Protein AF-A0A925MNK5-F1 (afdb_monomer_lite)

Foldseek 3Di:
DDDLDPLQPLSVLLVVLLVVVVQDDPDDSVRQQADFLCSGPQHDPPDDLVRLLVSLLVSLLSSVCCQCVVQVKDFDPPADPVNLSVLLSVQNSDGGHGSNSSSVSSVNTIDTPPDDDD

Structure (mmCIF, N/CA/C/O backbone):
data_AF-A0A925MNK5-F1
#
_entry.id   AF-A0A925MNK5-F1
#
loop_
_atom_site.group_PDB
_atom_site.id
_atom_site.type_symbol
_atom_site.label_atom_id
_atom_site.label_alt_id
_atom_site.label_comp_id
_atom_site.label_asym_id
_atom_site.label_entity_id
_atom_site.label_seq_id
_atom_site.pdbx_PDB_ins_code
_atom_site.Cartn_x
_atom_site.Cartn_y
_atom_site.Cartn_z
_atom_site.occupancy
_atom_site.B_iso_or_equiv
_atom_site.auth_seq_id
_atom_site.auth_comp_id
_atom_site.auth_asym_id
_atom_site.auth_atom_id
_atom_site.pdbx_PDB_model_num
ATOM 1 N N . MET A 1 1 ? 9.428 -16.390 3.316 1.00 45.09 1 MET A N 1
ATOM 2 C CA . MET A 1 1 ? 8.644 -15.155 3.526 1.00 45.09 1 MET A CA 1
ATOM 3 C C . MET A 1 1 ? 9.654 -14.082 3.852 1.00 45.09 1 MET A C 1
ATOM 5 O O . MET A 1 1 ? 10.289 -14.202 4.891 1.00 45.09 1 MET A O 1
ATOM 9 N N . SER A 1 2 ? 9.912 -13.157 2.930 1.00 53.34 2 SER A N 1
ATOM 10 C CA . SER A 1 2 ? 10.926 -12.124 3.138 1.00 53.34 2 SER A CA 1
ATOM 11 C C . SER A 1 2 ? 10.569 -11.266 4.356 1.00 53.34 2 SER A C 1
ATOM 13 O O . SER A 1 2 ? 9.406 -11.118 4.754 1.00 53.34 2 SER A O 1
ATOM 15 N N . ASP A 1 3 ? 11.596 -10.775 5.034 1.00 83.31 3 ASP A N 1
ATOM 16 C CA . ASP A 1 3 ? 11.420 -9.838 6.129 1.00 83.31 3 ASP A CA 1
ATOM 17 C C . ASP A 1 3 ? 11.077 -8.447 5.605 1.00 83.31 3 ASP A C 1
ATOM 19 O O . ASP A 1 3 ? 11.454 -8.064 4.497 1.00 83.31 3 ASP A O 1
ATOM 23 N N . TRP A 1 4 ? 10.336 -7.685 6.415 1.00 91.75 4 TRP A N 1
ATOM 24 C CA . TRP A 1 4 ? 10.116 -6.269 6.150 1.00 91.75 4 TRP A CA 1
ATOM 25 C C . TRP A 1 4 ? 11.484 -5.588 6.128 1.00 91.75 4 TRP A C 1
ATOM 27 O O . TRP A 1 4 ? 12.179 -5.553 7.141 1.00 91.75 4 TRP A O 1
ATOM 37 N N . SER A 1 5 ? 11.896 -5.123 4.955 1.00 93.25 5 SER A N 1
ATOM 38 C CA . SER A 1 5 ? 13.292 -4.800 4.664 1.00 93.25 5 SER A CA 1
ATOM 39 C C . SER A 1 5 ? 13.385 -3.510 3.876 1.00 93.25 5 SER A C 1
ATOM 41 O O . SER A 1 5 ? 12.740 -3.374 2.841 1.00 93.25 5 SER A O 1
ATOM 43 N N . ASN A 1 6 ? 14.221 -2.584 4.343 1.00 90.00 6 ASN A N 1
ATOM 44 C CA . ASN A 1 6 ? 14.455 -1.304 3.671 1.00 90.00 6 ASN A CA 1
ATOM 45 C C . ASN A 1 6 ? 15.295 -1.461 2.387 1.00 90.00 6 ASN A C 1
ATOM 47 O O . ASN A 1 6 ? 15.396 -0.526 1.594 1.00 90.00 6 ASN A O 1
ATOM 51 N N . ASN A 1 7 ? 15.892 -2.642 2.188 1.00 89.94 7 ASN A N 1
ATOM 52 C CA . ASN A 1 7 ? 16.602 -3.002 0.960 1.00 89.94 7 ASN A CA 1
ATOM 53 C C . ASN A 1 7 ? 15.650 -3.514 -0.130 1.00 89.94 7 ASN A C 1
ATOM 55 O O . ASN A 1 7 ? 16.030 -3.534 -1.294 1.00 89.94 7 ASN A O 1
ATOM 59 N N . ASN A 1 8 ? 14.430 -3.918 0.236 1.00 91.62 8 ASN A N 1
ATOM 60 C CA . ASN A 1 8 ? 13.382 -4.222 -0.728 1.00 91.62 8 ASN A CA 1
ATOM 61 C C . ASN A 1 8 ? 12.675 -2.907 -1.100 1.00 91.62 8 ASN A C 1
ATOM 63 O O . ASN A 1 8 ? 12.165 -2.182 -0.234 1.00 91.62 8 ASN A O 1
ATOM 67 N N . LEU A 1 9 ? 12.686 -2.574 -2.391 1.00 93.19 9 LEU A N 1
ATOM 68 C CA . LEU A 1 9 ? 12.160 -1.301 -2.868 1.00 93.19 9 LEU A CA 1
ATOM 69 C C . LEU A 1 9 ? 10.642 -1.239 -2.717 1.00 93.19 9 LEU A C 1
ATOM 71 O O . LEU A 1 9 ? 10.148 -0.207 -2.260 1.00 93.19 9 LEU A O 1
ATOM 75 N N . ALA A 1 10 ? 9.914 -2.323 -2.988 1.00 94.88 10 ALA A N 1
ATOM 76 C CA . ALA A 1 10 ? 8.467 -2.376 -2.803 1.00 94.88 10 ALA A CA 1
ATOM 77 C C . ALA A 1 10 ? 8.048 -2.074 -1.356 1.00 94.88 10 ALA A C 1
ATOM 79 O O . ALA A 1 10 ? 7.137 -1.273 -1.122 1.00 94.88 10 ALA A O 1
ATOM 80 N N . HIS A 1 11 ? 8.761 -2.613 -0.365 1.00 95.44 11 HIS A N 1
ATOM 81 C CA . HIS A 1 11 ? 8.546 -2.308 1.051 1.00 95.44 11 HIS A CA 1
ATOM 82 C C . HIS A 1 11 ? 8.746 -0.824 1.352 1.00 95.44 11 HIS A C 1
ATOM 84 O O . HIS A 1 11 ? 7.862 -0.154 1.900 1.00 95.44 11 HIS A O 1
ATOM 90 N N . ARG A 1 12 ? 9.906 -0.283 0.971 1.00 95.19 12 ARG A N 1
ATOM 91 C CA . ARG A 1 12 ? 10.250 1.121 1.219 1.00 95.19 12 ARG A CA 1
ATOM 92 C C . ARG A 1 12 ? 9.266 2.067 0.539 1.00 95.19 12 ARG A C 1
ATOM 94 O O . ARG A 1 12 ? 8.832 3.052 1.141 1.00 95.19 12 ARG A O 1
ATOM 101 N N . HIS A 1 13 ? 8.901 1.766 -0.699 1.00 95.75 13 HIS A N 1
ATOM 102 C CA . HIS A 1 13 ? 7.974 2.555 -1.491 1.00 95.75 13 HIS A CA 1
ATOM 103 C C . HIS A 1 13 ? 6.544 2.478 -0.969 1.00 95.75 13 HIS A C 1
ATOM 105 O O . HIS A 1 13 ? 5.879 3.513 -0.931 1.00 95.75 13 HIS A O 1
ATOM 111 N N . THR A 1 14 ? 6.106 1.319 -0.475 1.00 97.12 14 THR A N 1
ATOM 112 C CA . THR A 1 14 ? 4.819 1.164 0.219 1.00 97.12 14 THR A CA 1
ATOM 113 C C . THR A 1 14 ? 4.754 2.058 1.450 1.00 97.12 14 THR A C 1
ATOM 115 O O . THR A 1 14 ? 3.827 2.855 1.589 1.00 97.12 14 THR A O 1
ATOM 118 N N . TRP A 1 15 ? 5.768 1.996 2.319 1.00 97.31 15 TRP A N 1
ATOM 119 C CA . TRP A 1 15 ? 5.843 2.870 3.492 1.00 97.31 15 TRP A CA 1
ATOM 120 C C . TRP A 1 15 ? 5.827 4.351 3.099 1.00 97.31 15 TRP A C 1
ATOM 122 O O . TRP A 1 15 ? 5.034 5.124 3.635 1.00 97.31 15 TRP A O 1
ATOM 132 N N . MET A 1 16 ? 6.647 4.743 2.122 1.00 95.56 16 MET A N 1
ATOM 133 C CA . MET A 1 16 ? 6.699 6.121 1.638 1.00 95.56 16 MET A CA 1
ATOM 134 C C . MET A 1 16 ? 5.360 6.581 1.046 1.00 95.56 16 MET A C 1
ATOM 136 O O . MET A 1 16 ? 4.928 7.694 1.328 1.00 95.56 16 MET A O 1
ATOM 140 N N . GLY A 1 17 ? 4.686 5.735 0.264 1.00 96.31 17 GLY A N 1
ATOM 141 C CA . GLY A 1 17 ? 3.374 6.029 -0.309 1.00 96.31 17 GLY A CA 1
ATOM 142 C C . GLY A 1 17 ? 2.330 6.294 0.772 1.00 96.31 17 GLY A C 1
ATOM 143 O O . GLY A 1 17 ? 1.620 7.294 0.706 1.00 96.31 17 GLY A O 1
ATOM 144 N N . LEU A 1 18 ? 2.308 5.471 1.824 1.00 97.44 18 LEU A N 1
ATOM 145 C CA . LEU A 1 18 ? 1.425 5.676 2.975 1.00 97.44 18 LEU A CA 1
ATOM 146 C C . LEU A 1 18 ? 1.745 6.966 3.749 1.00 97.44 18 LEU A C 1
ATOM 148 O O . LEU A 1 18 ? 0.831 7.622 4.240 1.00 97.44 18 LEU A O 1
ATOM 152 N N . ILE A 1 19 ? 3.017 7.369 3.840 1.00 96.50 19 ILE A N 1
ATOM 153 C CA . ILE A 1 19 ? 3.405 8.660 4.435 1.00 96.50 19 ILE A CA 1
ATOM 154 C C . ILE A 1 19 ? 2.929 9.831 3.565 1.00 96.50 19 ILE A C 1
ATOM 156 O O . ILE A 1 19 ? 2.332 10.775 4.082 1.00 96.50 19 ILE A O 1
ATOM 160 N N . VAL A 1 20 ? 3.145 9.770 2.246 1.00 95.25 20 VAL A N 1
ATOM 161 C CA . VAL A 1 20 ? 2.718 10.812 1.291 1.00 95.25 20 VAL A CA 1
ATOM 162 C C . VAL A 1 20 ? 1.200 10.994 1.313 1.00 95.25 20 VAL A C 1
ATOM 164 O O . VAL A 1 20 ? 0.713 12.124 1.299 1.00 95.25 20 VAL A O 1
ATOM 167 N N . LEU A 1 21 ? 0.457 9.891 1.411 1.00 96.50 21 LEU A N 1
ATOM 168 C CA . LEU A 1 21 ? -1.003 9.887 1.523 1.00 96.50 21 LEU A CA 1
ATOM 169 C C . LEU A 1 21 ? -1.507 10.190 2.942 1.00 96.50 21 LEU A C 1
ATOM 171 O O . LEU A 1 21 ? -2.712 10.260 3.152 1.00 96.50 21 LEU A O 1
ATOM 175 N N . ARG A 1 22 ? -0.601 10.428 3.902 1.00 96.44 22 ARG A N 1
ATOM 176 C CA . ARG A 1 22 ? -0.906 10.723 5.314 1.00 96.44 22 ARG A CA 1
ATOM 177 C C . ARG A 1 22 ? -1.682 9.613 6.031 1.00 96.44 22 ARG A C 1
ATOM 179 O O . ARG A 1 22 ? -2.352 9.867 7.026 1.00 96.44 22 ARG A O 1
ATOM 186 N N . GLU A 1 23 ? -1.546 8.377 5.568 1.00 97.12 23 GLU A N 1
ATOM 187 C CA . GLU A 1 23 ? -2.126 7.198 6.215 1.00 97.12 23 GLU A CA 1
ATOM 188 C C . GLU A 1 23 ? -1.344 6.795 7.471 1.00 97.12 23 GLU A C 1
ATOM 190 O O . GLU A 1 23 ? -1.911 6.232 8.406 1.00 97.12 23 GLU A O 1
ATOM 195 N N . LEU A 1 24 ? -0.046 7.112 7.515 1.00 94.75 24 LEU A N 1
ATOM 196 C CA . LEU A 1 24 ? 0.829 6.873 8.660 1.00 94.75 24 LEU A CA 1
ATOM 197 C C . LEU A 1 24 ? 1.314 8.201 9.257 1.00 94.75 24 LEU A C 1
ATOM 199 O O . LEU A 1 24 ? 2.025 8.966 8.613 1.00 94.75 24 LEU A O 1
ATOM 203 N N . ASN A 1 25 ? 1.006 8.454 10.530 1.00 83.38 25 ASN A N 1
ATOM 204 C CA . ASN A 1 25 ? 1.484 9.649 11.232 1.00 83.38 25 ASN A CA 1
ATOM 205 C C . ASN A 1 25 ? 2.902 9.439 11.798 1.00 83.38 25 ASN A C 1
ATOM 207 O O . ASN A 1 25 ? 3.065 8.863 12.879 1.00 83.38 25 ASN A O 1
ATOM 211 N N . ASN A 1 26 ? 3.920 9.921 11.070 1.00 69.12 26 ASN A N 1
ATOM 212 C CA . ASN A 1 26 ? 5.339 9.991 11.473 1.00 69.12 26 ASN A CA 1
ATOM 213 C C . ASN A 1 26 ? 5.939 8.667 11.987 1.00 69.12 26 ASN A C 1
ATOM 215 O O . ASN A 1 26 ? 6.764 8.649 12.903 1.00 69.12 26 ASN A O 1
ATOM 219 N N . LYS A 1 27 ? 5.520 7.532 11.420 1.00 86.94 27 LYS A N 1
ATOM 220 C CA . LYS A 1 27 ? 6.063 6.217 11.784 1.00 86.94 27 LYS A CA 1
ATOM 221 C C . LYS A 1 27 ? 7.330 5.940 10.983 1.00 86.94 27 LYS A C 1
ATOM 223 O O . LYS A 1 27 ? 7.329 6.080 9.762 1.00 86.94 27 LYS A O 1
ATOM 228 N N . THR A 1 28 ? 8.397 5.534 11.669 1.00 93.81 28 THR A N 1
ATOM 229 C CA . THR A 1 28 ? 9.637 5.089 11.020 1.00 93.81 28 THR A CA 1
ATOM 230 C C . THR A 1 28 ? 9.392 3.801 10.238 1.00 93.81 28 THR A C 1
ATOM 232 O O . THR A 1 28 ? 8.513 3.018 10.604 1.00 93.81 28 THR A O 1
ATOM 235 N N . PHE A 1 29 ? 10.189 3.569 9.191 1.00 94.81 29 PHE A N 1
ATOM 236 C CA . PHE A 1 29 ? 10.107 2.362 8.367 1.00 94.81 29 PHE A CA 1
ATOM 237 C C . PHE A 1 29 ? 10.094 1.087 9.226 1.00 94.81 29 PHE A C 1
ATOM 239 O O . PHE A 1 29 ? 9.158 0.297 9.126 1.00 94.81 29 PHE A O 1
ATOM 246 N N . ASP A 1 30 ? 11.052 0.939 10.145 1.00 93.81 30 ASP A N 1
ATOM 247 C CA . ASP A 1 30 ? 11.213 -0.267 10.975 1.00 93.81 30 ASP A CA 1
ATOM 248 C C . ASP A 1 30 ? 9.972 -0.600 11.812 1.00 93.81 30 ASP A C 1
ATOM 250 O O . ASP A 1 30 ? 9.658 -1.763 12.046 1.00 93.81 30 ASP A O 1
ATOM 254 N N . LYS A 1 31 ? 9.238 0.429 12.252 1.00 93.94 31 LYS A N 1
ATOM 255 C CA . LYS A 1 31 ? 8.023 0.263 13.061 1.00 93.94 31 LYS A CA 1
ATOM 256 C C . LYS A 1 31 ? 6.772 0.099 12.208 1.00 93.94 31 LYS A C 1
ATOM 258 O O . LYS A 1 31 ? 5.788 -0.452 12.691 1.00 93.94 31 LYS A O 1
ATOM 263 N N . ALA A 1 32 ? 6.785 0.601 10.974 1.00 95.81 32 ALA A N 1
ATOM 264 C CA . ALA A 1 32 ? 5.609 0.626 10.119 1.00 95.81 32 ALA A CA 1
ATOM 265 C C . ALA A 1 32 ? 5.163 -0.779 9.710 1.00 95.81 32 ALA A C 1
ATOM 267 O O . ALA A 1 32 ? 3.967 -1.040 9.711 1.00 95.81 32 ALA A O 1
ATOM 268 N N . GLY A 1 33 ? 6.101 -1.690 9.429 1.00 95.25 33 GLY A N 1
ATOM 269 C CA . GLY A 1 33 ? 5.792 -3.024 8.908 1.00 95.25 33 GLY A CA 1
ATOM 270 C C . GLY A 1 33 ? 4.815 -3.832 9.770 1.00 95.25 33 GLY A C 1
ATOM 271 O O . GLY A 1 33 ? 3.955 -4.512 9.222 1.00 95.25 33 GLY A O 1
ATOM 272 N N . ALA A 1 34 ? 4.899 -3.720 11.100 1.00 95.75 34 ALA A N 1
ATOM 273 C CA . ALA A 1 34 ? 4.035 -4.444 12.040 1.00 95.75 34 ALA A CA 1
ATOM 274 C C . ALA A 1 34 ? 2.670 -3.774 12.288 1.00 95.75 34 ALA A C 1
ATOM 276 O O . ALA A 1 34 ? 1.825 -4.336 12.985 1.00 95.75 34 ALA A O 1
ATOM 277 N N . LEU A 1 35 ? 2.444 -2.568 11.759 1.00 96.81 35 LEU A N 1
ATOM 278 C CA . LEU A 1 35 ? 1.181 -1.861 11.937 1.00 96.81 35 LEU A CA 1
ATOM 279 C C . LEU A 1 35 ? 0.067 -2.548 11.157 1.00 96.81 35 LEU A C 1
ATOM 281 O O . LEU A 1 35 ? 0.243 -2.920 9.998 1.00 96.81 35 LEU A O 1
ATOM 285 N N . LEU A 1 36 ? -1.088 -2.678 11.801 1.00 97.50 36 LEU A N 1
ATOM 286 C CA . LEU A 1 36 ? -2.291 -3.243 11.206 1.00 97.50 36 LEU A CA 1
ATOM 287 C C . LEU A 1 36 ? -2.984 -2.230 10.287 1.00 97.50 36 LEU A C 1
ATOM 289 O O . LEU A 1 36 ? -2.902 -1.022 10.520 1.00 97.50 36 LEU A O 1
ATOM 293 N N . MET A 1 37 ? -3.733 -2.702 9.288 1.00 97.38 37 MET A N 1
ATOM 294 C CA . MET A 1 37 ? -4.501 -1.832 8.380 1.00 97.38 37 MET A CA 1
ATOM 295 C C . MET A 1 37 ? -5.497 -0.939 9.118 1.00 97.38 37 MET A C 1
ATOM 297 O O . MET A 1 37 ? -5.771 0.174 8.683 1.00 97.38 37 MET A O 1
ATOM 301 N N . ASN A 1 38 ? -5.994 -1.380 10.276 1.00 96.81 38 ASN A N 1
ATOM 302 C CA . ASN A 1 38 ? -6.898 -0.570 11.087 1.00 96.81 38 ASN A CA 1
ATOM 303 C C . ASN A 1 38 ? -6.238 0.580 11.855 1.00 96.81 38 ASN A C 1
ATOM 305 O O . ASN A 1 38 ? -6.928 1.328 12.538 1.00 96.81 38 ASN A O 1
ATOM 309 N N . SER A 1 39 ? -4.916 0.707 11.764 1.00 95.94 39 SER A N 1
ATOM 310 C CA . SER A 1 39 ? -4.180 1.856 12.289 1.00 95.94 39 SER A CA 1
ATOM 311 C C . SER A 1 39 ? -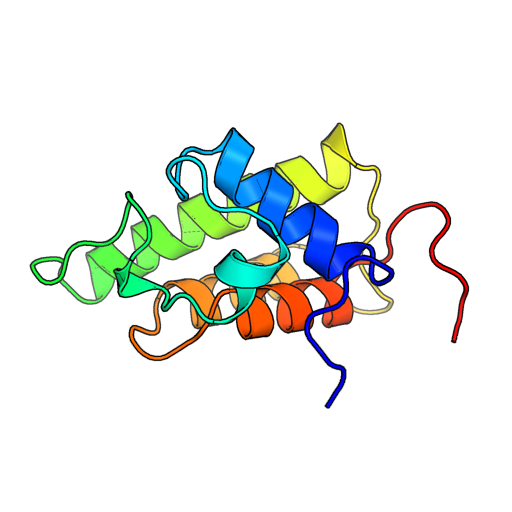3.991 2.974 11.259 1.00 95.94 39 SER A C 1
ATOM 313 O O . SER A 1 39 ? -3.487 4.039 11.619 1.00 95.94 39 SER A O 1
ATOM 315 N N . LEU A 1 40 ? -4.370 2.736 9.996 1.00 96.81 40 LEU A N 1
ATOM 316 C CA . LEU A 1 40 ? -4.296 3.736 8.935 1.00 96.81 40 LEU A CA 1
ATOM 317 C C . LEU A 1 40 ? -5.346 4.830 9.152 1.00 96.81 40 LEU A C 1
ATOM 319 O O . LEU A 1 40 ? -6.456 4.554 9.606 1.00 96.81 40 LEU A O 1
ATOM 323 N N . ALA A 1 41 ? -5.003 6.069 8.802 1.00 96.56 41 ALA A N 1
ATOM 324 C CA . ALA A 1 41 ? -5.862 7.232 9.027 1.00 96.56 41 ALA A CA 1
ATOM 325 C C . ALA A 1 41 ? -7.230 7.132 8.326 1.00 96.56 41 ALA A C 1
ATOM 327 O O . ALA A 1 41 ? -8.229 7.626 8.847 1.00 96.56 41 ALA A O 1
ATOM 328 N N . SER A 1 42 ? -7.288 6.486 7.160 1.00 93.56 42 SER A N 1
ATOM 329 C CA . SER A 1 42 ? -8.530 6.280 6.406 1.00 93.56 42 SER A CA 1
ATOM 330 C C . SER A 1 42 ? -9.443 5.186 6.974 1.00 93.56 42 SER A C 1
ATOM 332 O O . SER A 1 42 ? -10.612 5.102 6.574 1.00 93.56 42 SER A O 1
ATOM 334 N N . TRP A 1 43 ? -8.947 4.350 7.894 1.00 96.31 43 TRP A N 1
ATOM 335 C CA . TRP A 1 43 ? -9.714 3.243 8.452 1.00 96.31 43 TRP A CA 1
ATOM 336 C C . TRP A 1 43 ? -10.729 3.712 9.496 1.00 96.31 43 TRP A C 1
ATOM 338 O O . TRP A 1 43 ? -10.410 4.455 10.421 1.00 96.31 43 TRP A O 1
ATOM 348 N N . SER A 1 44 ? -11.949 3.182 9.406 1.00 96.25 44 SER A N 1
ATOM 349 C CA . SER A 1 44 ? -12.964 3.300 10.451 1.00 96.25 44 SER A CA 1
ATOM 350 C C . SER A 1 44 ? -13.612 1.944 10.728 1.00 96.25 44 SER A C 1
ATOM 352 O O . SER A 1 44 ? -14.089 1.254 9.821 1.00 96.25 44 SER A O 1
ATOM 354 N N . ASP A 1 45 ? -13.679 1.568 12.008 1.00 95.56 45 ASP A N 1
ATOM 355 C CA . ASP A 1 45 ? -14.387 0.358 12.448 1.00 95.56 45 ASP A CA 1
ATOM 356 C C . ASP A 1 45 ? -15.917 0.483 12.279 1.00 95.56 45 ASP A C 1
ATOM 358 O O . ASP A 1 45 ? -16.612 -0.530 12.276 1.00 95.56 45 ASP A O 1
ATOM 362 N N . LEU A 1 46 ? -16.433 1.702 12.064 1.00 97.12 46 LEU A N 1
ATOM 363 C CA . LEU A 1 46 ? -17.850 1.974 11.786 1.00 97.12 46 LEU A CA 1
ATOM 364 C C . LEU A 1 46 ? -18.215 1.837 10.300 1.00 97.12 46 LEU A C 1
ATOM 366 O O . LEU A 1 46 ? -19.397 1.871 9.955 1.00 97.12 46 LEU A O 1
ATOM 370 N N . ASP A 1 47 ? -17.227 1.709 9.411 1.00 97.00 47 ASP A N 1
ATOM 371 C CA . ASP A 1 47 ? -17.493 1.560 7.983 1.00 97.00 47 ASP A CA 1
ATOM 372 C C . ASP A 1 47 ? -18.214 0.238 7.696 1.00 97.00 47 ASP A C 1
ATOM 374 O O . ASP A 1 47 ? -17.800 -0.837 8.144 1.00 97.00 47 ASP A O 1
ATOM 378 N N . SER A 1 48 ? -19.252 0.302 6.858 1.00 97.00 48 SER A N 1
ATOM 379 C CA . SER A 1 48 ? -19.848 -0.896 6.269 1.00 97.00 48 SER A CA 1
ATOM 380 C C . SER A 1 48 ? -18.843 -1.615 5.360 1.00 97.00 48 SER A C 1
ATOM 382 O O . SER A 1 48 ? -17.886 -1.014 4.865 1.00 97.00 48 SER A O 1
ATOM 384 N N . ALA A 1 49 ? -19.082 -2.899 5.078 1.00 95.12 49 ALA A N 1
ATOM 385 C CA . ALA A 1 49 ? -18.217 -3.677 4.186 1.00 95.12 49 ALA A CA 1
ATOM 386 C C . ALA A 1 49 ? -18.046 -3.009 2.808 1.00 95.12 49 ALA A C 1
ATOM 388 O O . ALA A 1 49 ? -16.929 -2.910 2.302 1.00 95.12 49 ALA A O 1
ATOM 389 N N . THR A 1 50 ? -19.134 -2.483 2.236 1.00 97.00 50 THR A N 1
ATOM 390 C CA . THR A 1 50 ? -19.109 -1.761 0.957 1.00 97.00 50 THR A CA 1
ATOM 391 C C . THR A 1 50 ? -18.282 -0.482 1.043 1.00 97.00 50 THR A C 1
ATOM 393 O O . THR A 1 50 ? -17.447 -0.234 0.179 1.00 97.00 50 THR A O 1
ATOM 396 N N . MET A 1 51 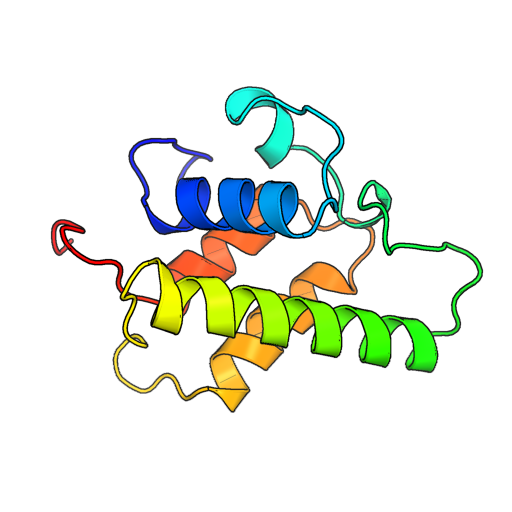? -18.465 0.317 2.100 1.00 97.56 51 MET A N 1
ATOM 397 C CA . MET A 1 51 ? -17.728 1.571 2.271 1.00 97.56 51 MET A CA 1
ATOM 398 C C . MET A 1 51 ? -16.229 1.323 2.448 1.00 97.56 51 MET A C 1
ATOM 400 O O . MET A 1 51 ? -15.414 2.010 1.831 1.00 97.56 51 MET A O 1
ATOM 404 N N . ARG A 1 52 ? -15.868 0.295 3.224 1.00 97.38 52 ARG A N 1
ATOM 405 C CA . ARG A 1 52 ? -14.481 -0.138 3.398 1.00 97.38 52 ARG A CA 1
ATOM 406 C C . ARG A 1 52 ? -13.864 -0.561 2.069 1.00 97.38 52 ARG A C 1
ATOM 408 O O . ARG A 1 52 ? -12.796 -0.070 1.728 1.00 97.38 52 ARG A O 1
ATOM 415 N N . ALA A 1 53 ? -14.562 -1.381 1.283 1.00 96.75 53 ALA A N 1
ATOM 416 C CA . ALA A 1 53 ? -14.096 -1.788 -0.041 1.00 96.75 53 ALA A CA 1
ATOM 417 C C . ALA A 1 53 ? -13.869 -0.580 -0.971 1.00 96.75 53 ALA A C 1
ATOM 419 O O . ALA A 1 53 ? -12.839 -0.499 -1.641 1.00 96.75 53 ALA A O 1
ATOM 420 N N . THR A 1 54 ? -14.778 0.403 -0.980 1.00 98.00 54 THR A N 1
ATOM 421 C CA . THR A 1 54 ? -14.622 1.634 -1.773 1.00 98.00 54 THR A CA 1
ATOM 422 C C . THR A 1 54 ? -13.405 2.457 -1.340 1.00 98.00 54 THR A C 1
ATOM 424 O O . THR A 1 54 ? -12.625 2.888 -2.198 1.00 98.00 54 THR A O 1
ATOM 427 N N . LYS A 1 55 ? -13.207 2.656 -0.030 1.00 97.88 55 LYS A N 1
ATOM 428 C CA . LYS A 1 55 ? -12.051 3.390 0.509 1.00 97.88 55 LYS A CA 1
ATOM 429 C C . LYS A 1 55 ? -10.741 2.667 0.204 1.00 97.88 55 LYS A C 1
ATOM 431 O O . LYS A 1 55 ? -9.834 3.274 -0.357 1.00 97.88 55 LYS A O 1
ATOM 436 N N . SER A 1 56 ? -10.666 1.365 0.478 1.00 97.94 56 SER A N 1
ATOM 437 C CA . SER A 1 56 ? -9.477 0.548 0.216 1.00 97.94 56 SER A CA 1
ATOM 438 C C . SER A 1 56 ? -9.130 0.481 -1.271 1.00 97.94 56 SER A C 1
ATOM 440 O O . SER A 1 56 ? -7.955 0.543 -1.617 1.00 97.94 56 SER A O 1
ATOM 442 N N . ASN A 1 57 ? -10.121 0.414 -2.167 1.00 98.31 57 ASN A N 1
ATOM 443 C CA . ASN A 1 57 ? -9.885 0.466 -3.612 1.00 98.31 57 ASN A CA 1
ATOM 444 C C . ASN A 1 57 ? -9.362 1.840 -4.065 1.00 98.31 57 ASN A C 1
ATOM 446 O O . ASN A 1 57 ? -8.443 1.922 -4.877 1.00 98.31 57 ASN A O 1
ATOM 450 N N . THR A 1 58 ? -9.912 2.923 -3.510 1.00 98.31 58 THR A N 1
ATOM 451 C CA . THR A 1 58 ? -9.427 4.287 -3.778 1.00 98.31 58 THR A CA 1
ATOM 452 C C . THR A 1 58 ? -7.978 4.452 -3.325 1.00 98.31 58 THR A C 1
ATOM 454 O O . THR A 1 58 ? -7.141 4.901 -4.108 1.00 98.31 58 THR A O 1
ATOM 457 N N . LEU A 1 59 ? -7.666 4.025 -2.099 1.00 98.31 59 LEU A N 1
ATOM 458 C CA . LEU A 1 59 ? -6.316 4.087 -1.546 1.00 98.31 59 LEU A CA 1
ATOM 459 C C . LEU A 1 59 ? -5.335 3.218 -2.351 1.00 98.31 59 LEU A C 1
ATOM 461 O O . LEU A 1 59 ? -4.259 3.684 -2.716 1.00 98.31 59 LEU A O 1
ATOM 465 N N . ALA A 1 60 ? -5.724 1.996 -2.729 1.00 98.50 60 ALA A N 1
ATOM 466 C CA . ALA A 1 60 ? -4.919 1.132 -3.595 1.00 98.50 60 ALA A CA 1
ATOM 467 C C . ALA A 1 60 ? -4.621 1.781 -4.956 1.00 98.50 60 ALA A C 1
ATOM 469 O O . ALA A 1 60 ? -3.495 1.713 -5.445 1.00 98.50 60 ALA A O 1
ATOM 470 N N . ALA A 1 61 ? -5.604 2.448 -5.566 1.00 98.38 61 ALA A N 1
ATOM 471 C CA . ALA A 1 61 ? -5.408 3.161 -6.825 1.00 98.38 61 ALA A CA 1
ATOM 472 C C . ALA A 1 61 ? -4.478 4.380 -6.679 1.00 98.38 61 ALA A C 1
ATOM 474 O O . ALA A 1 61 ? -3.726 4.692 -7.604 1.00 98.38 61 ALA A O 1
ATOM 475 N N . GLN A 1 62 ? -4.508 5.067 -5.534 1.00 98.44 62 GLN A N 1
ATOM 476 C CA . GLN A 1 62 ? -3.573 6.154 -5.233 1.00 98.44 62 GLN A CA 1
ATOM 477 C C . GLN A 1 62 ? -2.145 5.629 -5.059 1.00 98.44 62 GLN A C 1
ATOM 479 O O . GLN A 1 62 ? -1.219 6.203 -5.631 1.00 98.44 62 GLN A O 1
ATOM 484 N N . ILE A 1 63 ? -1.972 4.514 -4.344 1.00 98.19 63 ILE A N 1
ATOM 485 C CA . ILE A 1 63 ? -0.675 3.845 -4.186 1.00 98.19 63 ILE A CA 1
ATOM 486 C C . ILE A 1 63 ? -0.136 3.377 -5.551 1.00 98.19 63 ILE A C 1
ATOM 488 O O . ILE A 1 63 ? 1.010 3.683 -5.873 1.00 98.19 63 ILE A O 1
ATOM 492 N N . ASP A 1 64 ? -0.965 2.755 -6.404 1.00 98.19 64 ASP A N 1
ATOM 493 C CA . ASP A 1 64 ? -0.598 2.378 -7.786 1.00 98.19 64 ASP A CA 1
ATOM 494 C C . ASP A 1 64 ? -0.050 3.569 -8.585 1.00 98.19 64 ASP A C 1
ATOM 496 O O . ASP A 1 64 ? 0.970 3.464 -9.270 1.00 98.19 64 ASP A O 1
ATOM 500 N N . ASN A 1 65 ? -0.715 4.722 -8.488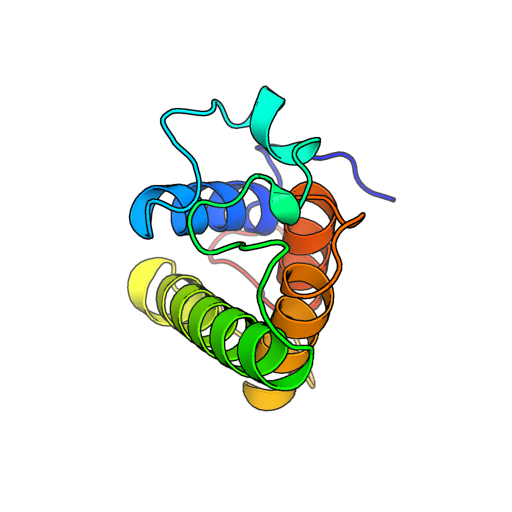 1.00 97.75 65 ASN A N 1
ATOM 501 C CA . ASN A 1 65 ? -0.271 5.932 -9.168 1.00 97.75 65 ASN A CA 1
ATOM 502 C C . ASN A 1 65 ? 1.059 6.447 -8.602 1.00 97.75 65 ASN A C 1
ATOM 504 O O . ASN A 1 65 ? 1.916 6.865 -9.380 1.00 97.75 65 ASN A O 1
ATOM 508 N N . ILE A 1 66 ? 1.267 6.392 -7.282 1.00 96.94 66 ILE A N 1
ATOM 509 C CA . ILE A 1 66 ? 2.554 6.741 -6.661 1.00 96.94 66 ILE A CA 1
ATOM 510 C C . ILE A 1 66 ? 3.665 5.834 -7.196 1.00 96.94 66 ILE A C 1
ATOM 512 O O . ILE A 1 66 ? 4.697 6.331 -7.653 1.00 96.94 66 ILE A O 1
ATOM 516 N N . PHE A 1 67 ? 3.435 4.523 -7.212 1.00 96.94 67 PHE A N 1
ATOM 517 C CA . PHE A 1 67 ? 4.428 3.553 -7.664 1.00 96.94 67 PHE A CA 1
ATOM 518 C C . PHE A 1 67 ? 4.809 3.783 -9.124 1.00 96.94 67 PHE A C 1
ATOM 520 O O . PHE A 1 67 ? 5.985 3.945 -9.450 1.00 96.94 67 PHE A O 1
ATOM 527 N N . ARG A 1 68 ? 3.825 3.875 -10.019 1.00 96.44 68 ARG A N 1
ATOM 528 C CA . ARG A 1 68 ? 4.108 3.965 -11.456 1.00 96.44 68 ARG A CA 1
ATOM 529 C C . ARG A 1 68 ? 4.547 5.343 -11.912 1.00 96.44 68 ARG A C 1
ATOM 531 O O . ARG A 1 68 ? 5.475 5.453 -12.708 1.00 96.44 68 ARG A O 1
ATOM 538 N N . LEU A 1 69 ? 3.868 6.393 -11.453 1.00 94.50 69 LEU A N 1
ATOM 539 C CA . LEU A 1 69 ? 4.076 7.740 -11.985 1.00 94.50 69 LEU A CA 1
ATOM 540 C C . LEU A 1 69 ? 5.227 8.460 -11.284 1.00 94.50 69 LEU A C 1
ATOM 542 O O . LEU A 1 69 ? 5.980 9.169 -11.944 1.00 94.50 69 LEU A O 1
ATOM 546 N N . PHE A 1 70 ? 5.390 8.265 -9.972 1.00 90.81 70 PHE A N 1
ATOM 547 C CA . PHE A 1 70 ? 6.413 8.974 -9.197 1.00 90.81 70 PHE A CA 1
ATOM 548 C C . PHE A 1 70 ? 7.667 8.133 -8.971 1.00 90.81 70 PHE A C 1
ATOM 550 O O . PHE A 1 70 ? 8.775 8.656 -9.040 1.00 90.81 70 PHE A O 1
ATOM 557 N N . GLN A 1 71 ? 7.509 6.834 -8.722 1.00 91.06 71 GLN A N 1
ATOM 558 C CA . GLN A 1 71 ? 8.633 5.936 -8.427 1.00 91.06 71 GLN A CA 1
ATOM 559 C C . GLN A 1 71 ? 9.078 5.131 -9.657 1.00 91.06 71 GLN A C 1
ATOM 561 O O . GLN A 1 71 ? 10.094 4.438 -9.626 1.00 91.06 71 GLN A O 1
ATOM 566 N N . GLY A 1 72 ? 8.365 5.280 -10.779 1.00 91.00 72 GLY A N 1
ATOM 567 C CA . GLY A 1 72 ? 8.726 4.692 -12.064 1.00 91.00 72 GLY A CA 1
ATOM 568 C C . GLY A 1 72 ? 8.611 3.171 -12.114 1.00 91.00 72 GLY A C 1
ATOM 569 O O . GLY A 1 72 ? 9.257 2.569 -12.971 1.00 91.00 72 GLY A O 1
ATOM 570 N N . ALA A 1 73 ? 7.835 2.569 -11.211 1.00 95.19 73 ALA A N 1
ATOM 571 C CA . ALA A 1 73 ? 7.589 1.137 -11.189 1.00 95.19 73 ALA A CA 1
ATOM 572 C C . ALA A 1 73 ? 6.847 0.679 -12.450 1.00 95.19 73 ALA A C 1
ATOM 574 O O . ALA A 1 73 ? 6.017 1.401 -13.014 1.00 95.19 73 ALA A O 1
ATOM 575 N N . GLN A 1 74 ? 7.128 -0.546 -12.867 1.00 96.00 74 GLN A N 1
ATOM 576 C CA . GLN A 1 74 ? 6.388 -1.251 -13.906 1.00 96.00 74 GLN A CA 1
ATOM 577 C C . GLN A 1 74 ? 5.623 -2.404 -13.269 1.00 96.00 74 GLN A C 1
ATOM 579 O O . GLN A 1 74 ? 5.966 -2.839 -12.177 1.00 96.00 74 GLN A O 1
ATOM 584 N N . TYR A 1 75 ? 4.571 -2.886 -13.922 1.00 96.62 75 TYR A N 1
ATOM 585 C CA . TYR A 1 75 ? 3.929 -4.115 -13.468 1.00 96.62 75 TYR A CA 1
ATOM 586 C C . TYR A 1 75 ? 4.839 -5.309 -13.736 1.00 96.62 75 TYR A C 1
ATOM 588 O O . TYR A 1 75 ? 5.533 -5.337 -14.756 1.00 96.62 75 TYR A O 1
ATOM 596 N N . GLU A 1 76 ? 4.796 -6.292 -12.845 1.00 95.50 76 GLU A N 1
ATOM 597 C CA . GLU A 1 76 ? 5.407 -7.591 -13.101 1.00 95.50 76 GLU A CA 1
ATOM 598 C C . GLU A 1 76 ? 4.749 -8.303 -14.293 1.00 95.50 76 GLU A C 1
ATOM 600 O O . GLU A 1 76 ? 3.632 -7.980 -14.719 1.00 95.50 76 GLU A O 1
ATOM 605 N N . SER A 1 77 ? 5.454 -9.278 -14.871 1.00 93.62 77 SER A N 1
ATOM 606 C CA . SER A 1 77 ? 4.970 -9.992 -16.058 1.00 93.62 77 SER A CA 1
ATOM 607 C C . SER A 1 77 ? 3.608 -10.652 -15.806 1.00 93.62 77 SER A C 1
ATOM 609 O O . SER A 1 77 ? 3.425 -11.397 -14.847 1.00 93.62 77 SER A O 1
ATOM 611 N N . GLY A 1 78 ? 2.633 -10.380 -16.678 1.00 94.75 78 GLY A N 1
ATOM 612 C CA . GLY A 1 78 ? 1.264 -10.896 -16.550 1.00 94.75 78 GLY A CA 1
ATOM 613 C C . GLY A 1 78 ? 0.379 -10.147 -15.545 1.00 94.75 78 GLY A C 1
ATOM 614 O O . GLY A 1 78 ? -0.821 -10.424 -15.475 1.00 94.75 78 GLY A O 1
ATOM 615 N N . ILE A 1 79 ? 0.914 -9.163 -14.815 1.00 97.62 79 ILE A N 1
ATOM 616 C CA . ILE A 1 79 ? 0.136 -8.333 -13.897 1.00 97.62 79 ILE A CA 1
ATOM 617 C C . ILE A 1 79 ? -0.483 -7.155 -14.649 1.00 97.62 79 ILE A C 1
ATOM 619 O O . ILE A 1 79 ? 0.174 -6.379 -15.341 1.00 97.62 79 ILE A O 1
ATOM 623 N N . THR A 1 80 ? -1.798 -7.008 -14.497 1.00 97.56 80 THR A N 1
ATOM 624 C CA . THR A 1 80 ? -2.537 -5.839 -14.986 1.00 97.56 80 THR A CA 1
ATOM 625 C C . THR A 1 80 ? -2.732 -4.829 -13.864 1.00 97.56 80 THR A C 1
ATOM 627 O O . THR A 1 80 ? -2.752 -5.188 -12.685 1.00 97.56 80 THR A O 1
ATOM 630 N N . ARG A 1 81 ? -3.019 -3.571 -14.220 1.00 97.06 81 ARG A N 1
ATOM 631 C CA . ARG A 1 81 ? -3.433 -2.551 -13.245 1.00 97.06 81 ARG A CA 1
ATOM 632 C C . ARG A 1 81 ? -4.573 -3.022 -12.346 1.00 97.06 81 ARG A C 1
ATOM 634 O O . ARG A 1 81 ? -4.538 -2.810 -11.139 1.00 97.06 81 ARG A O 1
ATOM 641 N N . ALA A 1 82 ? -5.591 -3.645 -12.939 1.00 97.81 82 ALA A N 1
ATOM 642 C CA . ALA A 1 82 ? -6.741 -4.136 -12.193 1.00 97.81 82 ALA A CA 1
ATOM 643 C C . ALA A 1 82 ? -6.334 -5.222 -11.186 1.00 97.81 82 ALA A C 1
ATOM 645 O O . ALA A 1 82 ? -6.825 -5.211 -10.061 1.00 97.81 82 ALA A O 1
ATOM 646 N N . ALA A 1 83 ? -5.415 -6.118 -11.562 1.00 97.88 83 ALA A N 1
ATOM 647 C CA . ALA A 1 83 ? -4.893 -7.148 -10.66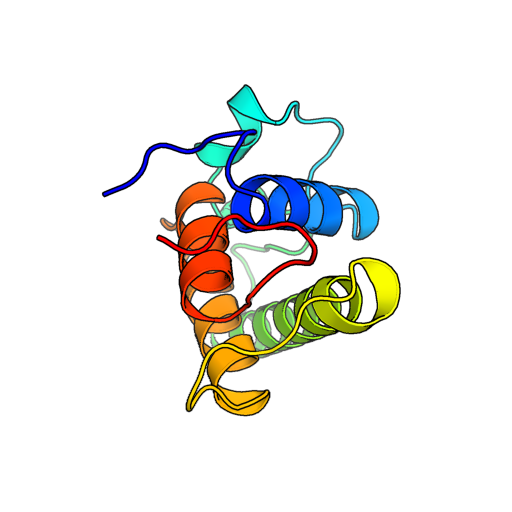8 1.00 97.88 83 ALA A CA 1
ATOM 648 C C . ALA A 1 83 ? -4.076 -6.550 -9.511 1.00 97.88 83 ALA A C 1
ATOM 650 O O . ALA A 1 83 ? -4.340 -6.888 -8.359 1.00 97.88 83 ALA A O 1
ATOM 651 N N . ALA A 1 84 ? -3.167 -5.614 -9.796 1.00 97.75 84 ALA A N 1
ATOM 652 C CA . ALA A 1 84 ? -2.329 -4.975 -8.781 1.00 97.75 84 ALA A CA 1
ATOM 653 C C . ALA A 1 84 ? -3.151 -4.156 -7.769 1.00 97.75 84 ALA A C 1
ATOM 655 O O . ALA A 1 84 ? -3.028 -4.332 -6.556 1.00 97.75 84 ALA A O 1
ATOM 656 N N . VAL A 1 85 ? -4.073 -3.318 -8.261 1.0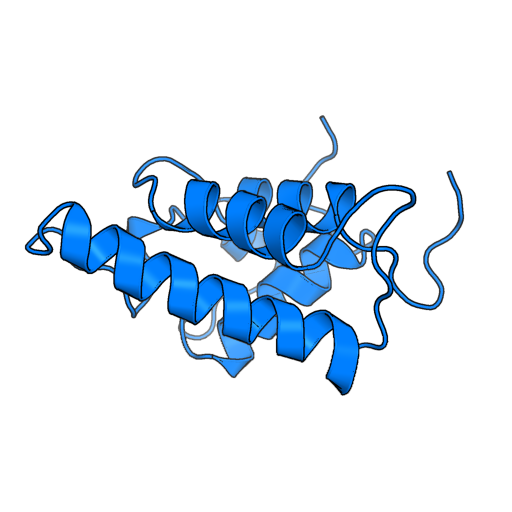0 98.38 85 VAL A N 1
ATOM 657 C CA . VAL A 1 85 ? -4.991 -2.547 -7.405 1.00 98.38 85 VAL A CA 1
ATOM 658 C C . VAL A 1 85 ? -5.869 -3.485 -6.579 1.00 98.38 85 VAL A C 1
ATOM 660 O O . VAL A 1 85 ? -6.044 -3.262 -5.381 1.00 98.38 85 VAL A O 1
ATOM 663 N N . LYS A 1 86 ? -6.380 -4.569 -7.179 1.00 98.12 86 LYS A N 1
ATOM 664 C CA . LYS A 1 86 ? -7.176 -5.563 -6.455 1.00 98.12 86 LYS A CA 1
ATOM 665 C C . LYS A 1 86 ? -6.365 -6.223 -5.339 1.00 98.12 86 LYS A C 1
ATOM 667 O O . LYS A 1 86 ? -6.863 -6.253 -4.216 1.00 98.12 86 LYS A O 1
ATOM 672 N N . CYS A 1 87 ? -5.137 -6.672 -5.614 1.00 97.81 87 CYS A N 1
ATOM 673 C CA . CYS A 1 87 ? -4.243 -7.257 -4.610 1.00 97.81 87 CYS A CA 1
ATOM 674 C C . CYS A 1 87 ? -4.081 -6.314 -3.409 1.00 97.81 87 CYS A C 1
ATOM 676 O O . CYS A 1 87 ? -4.412 -6.686 -2.280 1.00 97.81 87 CYS A O 1
ATOM 678 N N . MET A 1 88 ? -3.682 -5.060 -3.655 1.00 98.38 88 MET A N 1
ATOM 679 C CA . MET A 1 88 ? -3.465 -4.085 -2.583 1.00 98.38 88 MET A CA 1
ATOM 680 C C . MET A 1 88 ? -4.762 -3.775 -1.831 1.00 98.38 88 MET A C 1
ATOM 682 O O . MET A 1 88 ? -4.772 -3.740 -0.602 1.00 98.38 88 MET A O 1
ATOM 686 N N . SER A 1 89 ? -5.881 -3.610 -2.545 1.00 98.19 89 SER A N 1
ATOM 687 C CA . SER A 1 89 ? -7.181 -3.320 -1.927 1.00 98.19 89 SER A CA 1
ATOM 688 C C . SER A 1 89 ? -7.653 -4.444 -0.998 1.00 98.19 89 SER A C 1
ATOM 690 O O . SER A 1 89 ? -8.186 -4.161 0.074 1.00 98.19 89 SER A O 1
ATOM 692 N N . THR A 1 90 ? -7.406 -5.713 -1.354 1.00 98.00 90 THR A N 1
ATOM 693 C CA . THR A 1 90 ? -7.732 -6.871 -0.512 1.00 98.00 90 THR A CA 1
ATOM 694 C C . THR A 1 90 ? -6.941 -6.859 0.794 1.00 98.00 90 THR A C 1
ATOM 696 O O . THR A 1 90 ? -7.503 -7.164 1.848 1.00 98.00 90 THR A O 1
ATOM 699 N N . VAL A 1 91 ? -5.666 -6.466 0.756 1.00 98.19 91 VAL A N 1
ATOM 700 C CA . VAL A 1 91 ? -4.877 -6.290 1.980 1.00 98.19 91 VAL A CA 1
ATOM 701 C C . VAL A 1 91 ? -5.427 -5.119 2.793 1.00 98.19 91 VAL A C 1
ATOM 703 O O . VAL A 1 91 ? -5.798 -5.319 3.946 1.00 98.19 91 VAL A O 1
ATOM 706 N N . LEU A 1 92 ? -5.576 -3.943 2.174 1.00 98.12 92 LEU A N 1
ATOM 707 C CA . LEU A 1 92 ? -6.026 -2.699 2.813 1.00 98.12 92 LEU A CA 1
ATOM 708 C C . LEU A 1 92 ? -7.396 -2.800 3.491 1.00 98.12 92 LEU A C 1
ATOM 710 O O . LEU A 1 92 ? -7.629 -2.115 4.480 1.00 98.12 92 LEU A O 1
ATOM 714 N N . GLN A 1 93 ? -8.311 -3.629 2.984 1.00 97.06 93 GLN A N 1
ATOM 715 C CA . GLN A 1 93 ? -9.638 -3.812 3.588 1.00 97.06 93 GLN A CA 1
ATOM 716 C C . GLN A 1 93 ? -9.655 -4.839 4.733 1.00 97.06 93 GLN A C 1
ATOM 718 O O . GLN A 1 93 ? -10.681 -5.008 5.400 1.00 97.06 93 GLN A O 1
ATOM 723 N N . THR A 1 94 ? -8.550 -5.552 4.961 1.00 97.38 94 THR A N 1
ATOM 724 C CA . THR A 1 94 ? -8.479 -6.636 5.942 1.00 97.38 94 THR A CA 1
ATOM 725 C C . THR A 1 94 ? -7.847 -6.143 7.238 1.00 97.38 94 THR A C 1
ATOM 727 O O . THR A 1 94 ? -6.640 -5.945 7.328 1.00 97.38 94 THR A O 1
ATOM 730 N N . ARG A 1 95 ? -8.674 -6.012 8.282 1.00 96.81 95 ARG A N 1
ATOM 731 C CA . ARG A 1 95 ? -8.319 -5.411 9.582 1.00 96.81 95 ARG A CA 1
ATOM 732 C C . ARG A 1 95 ? -7.016 -5.946 10.181 1.00 96.81 95 ARG A C 1
ATOM 734 O O . ARG A 1 95 ? -6.233 -5.182 10.730 1.00 96.81 95 ARG A O 1
ATOM 741 N N . SER A 1 96 ? -6.825 -7.262 10.117 1.00 97.38 96 SER A N 1
ATOM 742 C CA . SER A 1 96 ? -5.707 -7.975 10.742 1.00 97.38 96 SER A CA 1
ATOM 743 C C . SER A 1 96 ? -4.447 -8.033 9.882 1.00 97.38 96 SER A C 1
ATOM 745 O O . SER A 1 96 ? -3.449 -8.582 10.340 1.00 97.38 96 SER A O 1
ATOM 747 N N . LYS A 1 97 ? -4.489 -7.530 8.644 1.00 98.00 97 LYS A N 1
ATOM 748 C CA . LYS A 1 97 ? -3.308 -7.476 7.786 1.00 98.00 97 LYS A CA 1
ATOM 749 C C . LYS A 1 97 ? -2.395 -6.338 8.203 1.00 98.00 97 LYS A C 1
ATOM 751 O O . LYS A 1 97 ? -2.838 -5.340 8.767 1.00 98.00 97 LYS A O 1
ATOM 756 N N . THR A 1 98 ? -1.120 -6.503 7.905 1.00 97.75 98 THR A N 1
ATOM 757 C CA . THR A 1 98 ? -0.049 -5.584 8.272 1.00 97.75 98 THR A CA 1
ATOM 758 C C . THR A 1 98 ? 0.462 -4.787 7.076 1.00 97.75 98 THR A C 1
ATOM 760 O O . THR A 1 98 ? 0.278 -5.180 5.923 1.00 97.75 98 THR A O 1
ATOM 763 N N . VAL A 1 99 ? 1.130 -3.659 7.329 1.00 97.44 99 VAL A N 1
ATOM 764 C CA . VAL A 1 99 ? 1.801 -2.879 6.271 1.00 97.44 99 VAL A CA 1
ATOM 765 C C . VAL A 1 99 ? 2.877 -3.712 5.575 1.00 97.44 99 VAL A C 1
ATOM 767 O O . VAL A 1 99 ? 3.056 -3.575 4.369 1.00 97.44 99 VAL A O 1
ATOM 770 N N . LYS A 1 100 ? 3.536 -4.633 6.292 1.00 96.81 100 LYS A N 1
ATOM 771 C CA . LYS A 1 100 ? 4.446 -5.616 5.690 1.00 96.81 100 LYS A CA 1
ATOM 772 C C . LYS A 1 100 ? 3.745 -6.444 4.613 1.00 96.81 100 LYS A C 1
ATOM 774 O O . LYS A 1 100 ? 4.266 -6.584 3.516 1.00 96.81 100 LYS A O 1
ATOM 779 N N . GLU A 1 101 ? 2.557 -6.965 4.904 1.00 97.69 101 GLU A N 1
ATOM 780 C CA . GLU A 1 101 ? 1.795 -7.760 3.933 1.00 97.69 101 GLU A CA 1
ATOM 781 C C . GLU A 1 101 ? 1.321 -6.930 2.736 1.00 97.69 101 GLU A C 1
ATOM 783 O O . GLU A 1 101 ? 1.248 -7.454 1.627 1.00 97.69 101 GLU A O 1
ATOM 788 N N . LEU A 1 102 ? 1.049 -5.635 2.931 1.00 97.88 102 LEU A N 1
ATOM 789 C CA . LEU A 1 102 ? 0.792 -4.722 1.815 1.00 97.88 102 LEU A CA 1
ATOM 790 C C . LEU A 1 102 ? 2.047 -4.548 0.952 1.00 97.88 102 LEU A C 1
ATOM 792 O O . LEU A 1 102 ? 1.954 -4.584 -0.270 1.00 97.88 102 LEU A O 1
ATOM 796 N N . GLY A 1 103 ? 3.209 -4.416 1.594 1.00 96.81 103 GLY A N 1
ATOM 797 C CA . GLY A 1 103 ? 4.504 -4.350 0.930 1.00 96.81 103 GLY A CA 1
ATOM 798 C C . GLY A 1 103 ? 4.824 -5.598 0.109 1.00 96.81 103 GLY A C 1
ATOM 799 O O . GLY A 1 103 ? 5.254 -5.456 -1.025 1.00 96.81 103 GLY A O 1
ATOM 800 N N . HIS A 1 104 ? 4.548 -6.799 0.627 1.00 95.69 104 HIS A N 1
ATOM 801 C CA . HIS A 1 104 ? 4.706 -8.039 -0.145 1.00 95.69 104 HIS A CA 1
ATOM 802 C C . HIS A 1 104 ? 3.776 -8.089 -1.357 1.00 95.69 104 HIS A C 1
ATOM 804 O O . HIS A 1 104 ? 4.197 -8.453 -2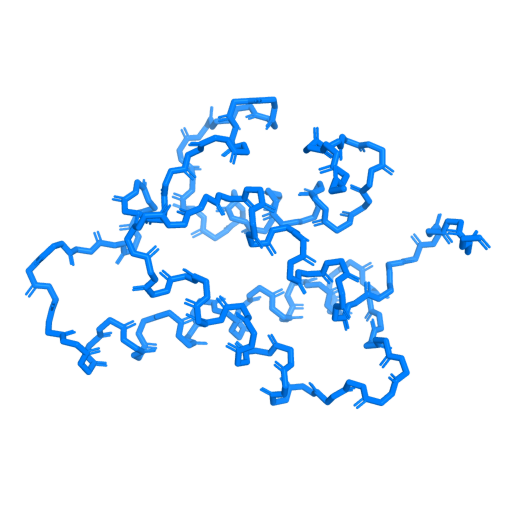.441 1.00 95.69 104 HIS A O 1
ATOM 810 N N . CYS A 1 105 ? 2.514 -7.682 -1.200 1.00 95.94 105 CYS A N 1
ATOM 811 C CA . CYS A 1 105 ? 1.606 -7.607 -2.344 1.00 95.94 105 CYS A CA 1
ATOM 812 C C . CYS A 1 105 ? 2.106 -6.605 -3.400 1.00 95.94 105 CYS A C 1
ATOM 814 O O . CYS A 1 105 ? 1.938 -6.840 -4.595 1.00 95.94 105 CYS A O 1
ATOM 816 N N . ALA A 1 106 ? 2.724 -5.496 -2.980 1.00 96.56 106 ALA A N 1
ATOM 817 C CA . ALA A 1 106 ? 3.378 -4.577 -3.903 1.00 96.56 106 ALA A CA 1
ATOM 818 C C . ALA A 1 106 ? 4.583 -5.232 -4.602 1.00 96.56 106 ALA A C 1
ATOM 820 O O . ALA A 1 106 ? 4.705 -5.092 -5.813 1.00 96.56 106 ALA A O 1
ATOM 821 N N . ASP A 1 107 ? 5.413 -5.970 -3.866 1.00 95.56 107 ASP A N 1
ATOM 822 C CA . ASP A 1 107 ? 6.569 -6.723 -4.381 1.00 95.56 107 ASP A CA 1
ATOM 823 C C . ASP A 1 107 ? 6.146 -7.732 -5.461 1.00 95.56 107 ASP A C 1
ATOM 825 O O . ASP A 1 107 ? 6.697 -7.759 -6.553 1.00 95.56 107 ASP A O 1
ATOM 829 N N . ASP A 1 108 ? 5.067 -8.478 -5.210 1.00 95.12 108 ASP A N 1
ATOM 830 C CA . ASP A 1 108 ? 4.523 -9.462 -6.152 1.00 95.12 108 ASP A CA 1
ATOM 831 C C . ASP A 1 108 ? 3.913 -8.822 -7.419 1.00 95.12 108 ASP A C 1
ATOM 833 O O . ASP A 1 108 ? 3.708 -9.496 -8.432 1.00 95.12 108 ASP A O 1
ATOM 837 N N . CYS A 1 109 ? 3.546 -7.535 -7.365 1.00 96.56 109 CYS A N 1
ATOM 838 C CA . CYS A 1 109 ? 2.810 -6.857 -8.436 1.00 96.56 109 CYS A CA 1
ATOM 839 C C . CYS A 1 109 ? 3.655 -5.882 -9.262 1.00 96.56 109 CYS A C 1
ATOM 841 O O . CYS A 1 109 ? 3.272 -5.567 -10.397 1.00 96.56 109 CYS A O 1
ATOM 843 N N . TYR A 1 110 ? 4.738 -5.350 -8.699 1.00 95.94 110 TYR A N 1
ATOM 844 C CA . TYR A 1 110 ? 5.478 -4.231 -9.266 1.00 95.94 110 TYR A CA 1
ATOM 845 C C . TYR A 1 110 ? 6.980 -4.480 -9.250 1.00 95.94 110 TYR A C 1
ATOM 847 O O . TYR A 1 110 ? 7.552 -4.779 -8.212 1.00 95.94 110 TYR A O 1
ATOM 855 N N . ARG A 1 111 ? 7.618 -4.178 -10.380 1.00 94.50 111 ARG A N 1
ATOM 856 C CA . ARG A 1 111 ? 9.067 -4.095 -10.514 1.00 94.50 111 ARG A CA 1
ATOM 857 C C . ARG A 1 111 ? 9.525 -2.651 -10.403 1.00 94.50 111 ARG A C 1
ATOM 859 O O . ARG A 1 111 ? 9.180 -1.820 -11.257 1.00 94.50 111 ARG A O 1
ATOM 866 N N . PHE A 1 112 ? 10.321 -2.327 -9.392 1.00 90.00 112 PHE A N 1
ATOM 867 C CA . PHE A 1 112 ? 10.817 -0.966 -9.189 1.00 90.00 112 PHE A CA 1
ATOM 868 C C . PHE A 1 112 ? 12.127 -0.714 -9.952 1.00 90.00 112 PHE A C 1
ATOM 870 O O . PHE A 1 112 ? 12.898 -1.621 -10.276 1.00 90.00 112 PHE A O 1
ATOM 877 N N . LYS A 1 113 ? 12.395 0.552 -10.302 1.00 78.69 113 LYS A N 1
ATOM 878 C CA . LYS A 1 113 ? 13.643 0.914 -10.994 1.00 78.69 113 LYS A CA 1
ATOM 879 C C . LYS A 1 113 ? 14.842 0.646 -10.084 1.00 78.69 113 LYS A C 1
ATOM 881 O O . LYS A 1 113 ? 14.862 1.115 -8.951 1.00 78.69 113 LYS A O 1
ATOM 886 N N . ASN A 1 114 ? 15.864 -0.014 -10.630 1.00 71.25 114 ASN A N 1
ATOM 887 C CA . ASN A 1 114 ? 17.089 -0.432 -9.931 1.00 71.25 114 ASN A CA 1
ATOM 888 C C . ASN A 1 114 ? 16.895 -1.547 -8.893 1.00 71.25 114 ASN A C 1
ATOM 890 O O . ASN A 1 114 ? 17.792 -1.790 -8.088 1.00 71.25 114 ASN A O 1
ATOM 894 N N . GLU A 1 115 ? 15.761 -2.239 -8.925 1.00 69.75 115 GLU A N 1
ATOM 895 C CA . GLU A 1 115 ? 15.625 -3.524 -8.254 1.00 69.75 115 GLU A CA 1
ATOM 896 C C . GLU A 1 115 ? 16.562 -4.527 -8.935 1.00 69.75 115 GLU A C 1
ATOM 898 O O . GLU A 1 115 ? 16.558 -4.652 -10.166 1.00 69.75 115 GLU A O 1
ATOM 903 N N . GLN A 1 116 ? 17.436 -5.177 -8.160 1.00 55.66 116 GLN A N 1
ATOM 904 C CA . GLN A 1 116 ? 18.224 -6.273 -8.710 1.00 55.66 116 GLN A CA 1
ATOM 905 C C . GLN A 1 116 ? 17.254 -7.401 -9.069 1.00 55.66 116 GLN A C 1
ATOM 907 O O . GLN A 1 116 ? 16.414 -7.743 -8.235 1.00 55.66 116 GLN A O 1
ATOM 912 N N . PRO A 1 117 ? 17.331 -7.961 -10.290 1.00 45.66 117 PRO A N 1
ATOM 913 C CA . PRO A 1 117 ? 16.583 -9.169 -10.586 1.00 45.66 117 PRO A CA 1
ATOM 914 C C . PRO A 1 117 ? 17.002 -10.272 -9.597 1.00 45.66 117 PRO A C 1
ATOM 916 O O . PRO A 1 117 ? 18.164 -10.274 -9.173 1.00 45.66 117 PRO A O 1
ATOM 919 N N . PRO A 1 118 ? 16.069 -11.158 -9.211 1.00 49.81 118 PRO A N 1
ATOM 920 C CA . PRO A 1 118 ? 16.360 -12.272 -8.315 1.00 49.81 118 PRO A CA 1
ATOM 921 C C . PRO A 1 118 ? 17.437 -13.212 -8.870 1.00 49.81 118 PRO A C 1
ATOM 923 O O . PRO A 1 118 ? 17.547 -13.338 -10.114 1.00 49.81 118 PRO A O 1
#

Sequence (118 aa):
MSDWSNNNLAHRHTWMGLIVLRELNNKTFDKAGALLMNSLASWSDLDSATMRATKSNTLAAQIDNIFRLFQGAQYESGITRAAAVKCMSTVLQTRSKTVKELGHCADDCYRFKNEQPP

Radius of gyration: 13.23 Å; chains: 1; bounding box: 38×26×30 Å

pLDDT: mean 93.1, std 10.45, range [45.09, 98.5]

Secondary structure (DSSP, 8-state):
-----TTSHHHHHHHHHHHHTT-SSS--HHHHTT-BGGGSTT--TT--HHHHHHHHHHHHHHHHHIIIIIS--EEPTT--HHHHHHHHHHHHT-TT-BHHHHHHHHHHHEEPTTPPP-